Protein AF-A0A1C7LQ22-F1 (afdb_monomer_lite)

Sequence (173 aa):
MLSLSVADDKTKGVITALLSGLAYAFPQTRPNTDPASALSRDRCVEHYTQPHVPGESPRRELHHHRDLLQPHSAEHQYYIALYTACSIYVDDHGAADPVSVGEFSQRFANDRKQLDPVFDCYAALLQNAQALWPAVAANAIVRAALEFKTAVYVECTTGKMAVSPSIIPTISA

Foldseek 3Di:
DDDPPPDDPVRVVVVVVVCVVVVHDDDPFDDDDPLLVVLVPDVLSVVLQPPPDDDPGLSVVLSVVLRVCVVDDSVVNNLVSLLVSLLVCCLVCCLVPVVQLVCLVVCLVVVHDGPDPSSNVNSVSLVCLVVPDPPVVSVVSNVVSNVSSVVSSCCSVCVPPDDPPVPPPPPDD

Secondary structure (DSSP, 8-state):
----TTS-HHHHHHHHHHHHHTT-----PPPP-STHHHHTT-HHHHHHTSS---SS-HHHHHHHHHHH-TTS-HHHHHHHHHHHHHHHHHHHHTTT-HHHHHHHHHHHHTTPPPSSHHHHHHHHHHHHHHHHS-HHHHHHHHHHHHHHHHHHHHHHHHTTPPPPGGGS-----

Organism: Grifola frondosa (NCBI:txid5627)

pLDDT: mean 75.14, std 17.61, range [34.03, 96.94]

Radius of gyration: 19.66 Å; chains: 1; bounding box: 38×50×57 Å

InterPro domains:
  IPR008949 Isoprenoid synthase domain superfamily [G3DSA:1.10.600.10] (6-172)

Structure (mmCIF, N/CA/C/O backbone):
data_AF-A0A1C7LQ22-F1
#
_entry.id   AF-A0A1C7LQ22-F1
#
loop_
_atom_site.group_PDB
_atom_site.id
_atom_site.type_symbol
_atom_site.label_atom_id
_atom_site.label_alt_id
_atom_site.label_comp_id
_atom_site.label_asym_id
_atom_site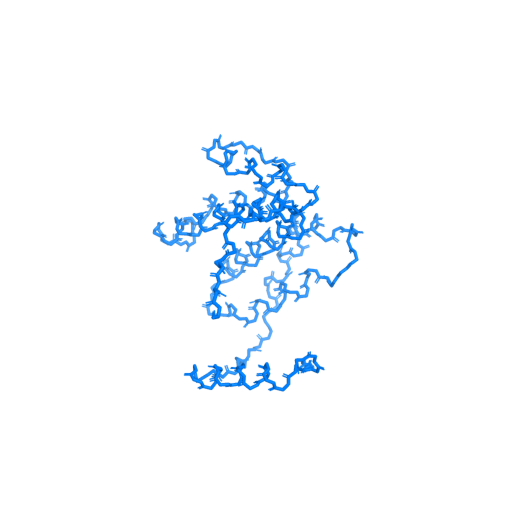.label_entity_id
_atom_site.label_seq_id
_atom_site.pdbx_PDB_ins_code
_atom_site.Cartn_x
_atom_site.Cartn_y
_atom_site.Cartn_z
_atom_site.occupancy
_atom_site.B_iso_or_equiv
_atom_site.auth_seq_id
_atom_site.auth_comp_id
_atom_site.auth_asym_id
_atom_site.auth_atom_id
_atom_site.pdbx_PDB_model_num
ATOM 1 N N . MET A 1 1 ? -4.460 23.674 -18.223 1.00 34.09 1 MET A N 1
ATOM 2 C CA . MET A 1 1 ? -3.946 24.921 -17.621 1.00 34.09 1 MET A CA 1
ATOM 3 C C . MET A 1 1 ? -4.473 24.964 -16.192 1.00 34.09 1 MET A C 1
ATOM 5 O O . MET A 1 1 ? -5.579 25.436 -15.975 1.00 34.09 1 MET A O 1
ATOM 9 N N . LEU A 1 2 ? -3.779 24.313 -15.251 1.00 34.03 2 LEU A N 1
ATOM 10 C CA . LEU A 1 2 ? -4.198 24.295 -13.847 1.00 34.03 2 LEU A CA 1
ATOM 11 C C . LEU A 1 2 ? -3.852 25.647 -13.228 1.00 34.03 2 LEU A C 1
ATOM 13 O O . LEU A 1 2 ? -2.698 26.069 -13.224 1.00 34.03 2 LEU A O 1
ATOM 17 N N . SER A 1 3 ? -4.888 26.344 -12.784 1.00 34.06 3 SER A N 1
ATOM 18 C CA . SER A 1 3 ? -4.780 27.637 -12.134 1.00 34.06 3 SER A CA 1
ATOM 19 C C . SER A 1 3 ? -4.207 27.445 -10.729 1.00 34.06 3 SER A C 1
ATOM 21 O O . SER A 1 3 ? -4.870 26.885 -9.863 1.00 34.06 3 SER A O 1
ATOM 23 N N . LEU A 1 4 ? -2.991 27.946 -10.492 1.00 43.91 4 LEU A N 1
ATOM 24 C CA . LEU A 1 4 ? -2.321 28.107 -9.184 1.00 43.91 4 LEU A CA 1
ATOM 25 C C . LEU A 1 4 ? -3.044 29.112 -8.248 1.00 43.91 4 LEU A C 1
ATOM 27 O O . LEU A 1 4 ? -2.432 29.779 -7.416 1.00 43.91 4 LEU A O 1
ATOM 31 N N . SER A 1 5 ? -4.358 29.266 -8.400 1.00 44.66 5 SER A N 1
ATOM 32 C CA . SER A 1 5 ? -5.149 30.386 -7.884 1.00 44.66 5 SER A CA 1
ATOM 33 C C . SER A 1 5 ? -5.519 30.289 -6.398 1.00 44.66 5 SER A C 1
ATOM 35 O O . SER A 1 5 ? -6.216 31.177 -5.917 1.00 44.66 5 SER A O 1
ATOM 37 N N . VAL A 1 6 ? -5.073 29.268 -5.656 1.00 50.59 6 VAL A N 1
ATOM 38 C CA . VAL A 1 6 ? -5.493 29.074 -4.247 1.00 50.59 6 VAL A CA 1
ATOM 39 C C . VAL A 1 6 ? -4.319 29.013 -3.252 1.00 50.59 6 VAL A C 1
ATOM 41 O O . VAL A 1 6 ? -4.538 28.914 -2.053 1.00 50.59 6 VAL A O 1
ATOM 44 N N . ALA A 1 7 ? -3.064 29.137 -3.699 1.00 55.03 7 ALA A N 1
ATOM 45 C CA . ALA A 1 7 ? -1.913 29.203 -2.790 1.00 55.03 7 ALA A CA 1
ATOM 46 C C . ALA A 1 7 ? -1.552 30.663 -2.447 1.00 55.03 7 ALA A C 1
ATOM 48 O O . ALA A 1 7 ? -1.461 31.500 -3.352 1.00 55.03 7 ALA A O 1
ATOM 49 N N . ASP A 1 8 ? -1.321 30.973 -1.167 1.00 68.31 8 ASP A N 1
ATOM 50 C CA . ASP A 1 8 ? -0.803 32.283 -0.751 1.00 68.31 8 ASP A CA 1
ATOM 51 C C . ASP A 1 8 ? 0.624 32.531 -1.298 1.00 68.31 8 ASP A C 1
ATOM 53 O O . ASP A 1 8 ? 1.335 31.602 -1.699 1.00 68.31 8 ASP A O 1
ATOM 57 N N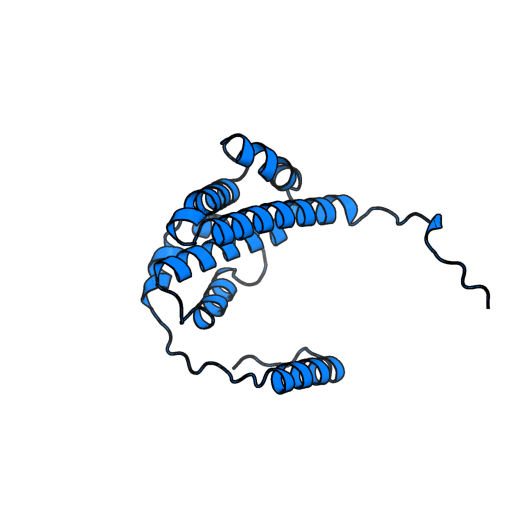 . ASP A 1 9 ? 1.056 33.793 -1.337 1.00 71.88 9 ASP A N 1
ATOM 58 C CA . ASP A 1 9 ? 2.322 34.199 -1.967 1.00 71.88 9 ASP A CA 1
ATOM 59 C C . ASP A 1 9 ? 3.579 33.609 -1.305 1.00 71.88 9 ASP A C 1
ATOM 61 O O . ASP A 1 9 ? 4.579 33.364 -1.985 1.00 71.88 9 ASP A O 1
ATOM 65 N N . LYS A 1 10 ? 3.533 33.293 -0.006 1.00 74.25 10 LYS A N 1
ATOM 66 C CA . LYS A 1 10 ? 4.620 32.601 0.699 1.00 74.25 10 LYS A CA 1
ATOM 67 C C . LYS A 1 10 ? 4.701 31.147 0.249 1.00 74.25 10 LYS A C 1
ATOM 69 O O . LYS A 1 10 ? 5.794 30.654 -0.034 1.00 74.25 10 LYS A O 1
ATOM 74 N N . THR A 1 11 ? 3.555 30.482 0.121 1.00 70.25 11 THR A N 1
ATOM 75 C CA . THR A 1 11 ? 3.470 29.108 -0.389 1.00 70.25 11 THR A CA 1
ATOM 76 C C . THR A 1 11 ? 4.021 29.013 -1.816 1.00 70.25 11 THR A C 1
ATOM 78 O O . THR A 1 11 ? 4.855 28.152 -2.106 1.00 70.25 11 THR A O 1
ATOM 81 N N . LYS A 1 12 ? 3.662 29.957 -2.697 1.00 68.44 12 LYS A N 1
ATOM 82 C CA . LYS A 1 12 ? 4.224 30.034 -4.060 1.00 68.44 12 LYS A CA 1
ATOM 83 C C . LYS A 1 12 ? 5.736 30.252 -4.058 1.00 68.44 12 LYS A C 1
ATOM 85 O O . LYS A 1 12 ? 6.435 29.622 -4.852 1.00 68.44 12 LYS A O 1
ATOM 90 N N . GLY A 1 13 ? 6.242 31.111 -3.172 1.00 71.69 13 GLY A N 1
ATOM 91 C CA . GLY A 1 13 ? 7.676 31.371 -3.023 1.00 71.69 13 GLY A CA 1
ATOM 92 C C . GLY A 1 13 ? 8.467 30.115 -2.654 1.00 71.69 13 GLY A C 1
ATOM 93 O O . GLY A 1 13 ? 9.473 29.812 -3.294 1.00 71.69 13 GLY A O 1
ATOM 94 N N . VAL A 1 14 ? 7.973 29.338 -1.684 1.00 76.06 14 VAL A N 1
ATOM 95 C CA . VAL A 1 14 ? 8.602 28.075 -1.258 1.00 76.06 14 VAL A CA 1
ATOM 96 C C . VAL A 1 14 ? 8.589 27.037 -2.382 1.00 76.06 14 VAL A C 1
ATOM 98 O O . VAL A 1 14 ? 9.629 26.450 -2.679 1.00 76.06 14 VAL A O 1
ATOM 101 N N . ILE A 1 15 ? 7.447 26.846 -3.051 1.00 70.44 15 ILE A N 1
ATOM 102 C CA . ILE A 1 15 ? 7.330 25.891 -4.166 1.00 70.44 15 ILE A CA 1
ATOM 103 C C . ILE A 1 15 ? 8.271 26.284 -5.311 1.00 70.44 15 ILE A C 1
ATOM 105 O O . ILE A 1 15 ? 8.987 25.442 -5.845 1.00 70.44 15 ILE A O 1
ATOM 109 N N . THR A 1 16 ? 8.325 27.570 -5.660 1.00 70.25 16 THR A N 1
ATOM 110 C CA . THR A 1 16 ? 9.177 28.063 -6.753 1.00 70.25 16 THR A CA 1
ATOM 111 C C . THR A 1 16 ? 10.659 27.866 -6.442 1.00 70.25 16 THR A C 1
ATOM 113 O O . THR A 1 16 ? 11.412 27.427 -7.314 1.00 70.25 16 THR A O 1
ATOM 116 N N . ALA A 1 17 ? 11.082 28.139 -5.204 1.00 75.81 17 ALA A N 1
ATOM 117 C CA . ALA A 1 17 ? 12.457 27.920 -4.765 1.00 75.81 17 ALA A CA 1
ATOM 118 C C . ALA A 1 17 ? 12.842 26.433 -4.815 1.00 75.81 17 ALA A C 1
ATOM 120 O O . ALA A 1 17 ? 13.912 26.096 -5.323 1.00 75.81 17 ALA A O 1
ATOM 121 N N . LEU A 1 18 ? 11.951 25.545 -4.360 1.00 78.31 18 LEU A N 1
ATOM 122 C CA . LEU A 1 18 ? 12.158 24.098 -4.412 1.00 78.31 18 LEU A CA 1
ATOM 123 C C . LEU A 1 18 ? 12.291 23.598 -5.858 1.00 78.31 18 LEU A C 1
ATOM 125 O O . LEU A 1 18 ? 13.274 22.941 -6.191 1.00 78.31 18 LEU A O 1
ATOM 129 N N . LEU A 1 19 ? 11.335 23.938 -6.729 1.00 75.12 19 LEU A N 1
ATOM 130 C CA . LEU A 1 19 ? 11.339 23.498 -8.129 1.00 75.12 19 LEU A CA 1
ATOM 131 C C . LEU A 1 19 ? 12.565 24.021 -8.888 1.00 75.12 19 LEU A C 1
ATOM 133 O O . LEU A 1 19 ? 13.175 23.281 -9.659 1.00 75.12 19 LEU A O 1
ATOM 137 N N . SER A 1 20 ? 12.965 25.268 -8.627 1.00 75.00 20 SER A N 1
ATOM 138 C CA . SER A 1 20 ? 14.164 25.863 -9.229 1.00 75.00 20 SER A CA 1
ATOM 139 C C . SER A 1 20 ? 15.442 25.171 -8.750 1.00 75.00 20 SER A C 1
ATOM 141 O O . SER A 1 20 ? 16.313 24.870 -9.563 1.00 75.00 20 SER A O 1
ATOM 143 N N . GLY A 1 21 ? 15.543 24.865 -7.451 1.00 77.75 21 GLY A N 1
ATOM 144 C CA . GLY A 1 21 ? 16.682 24.141 -6.878 1.00 77.75 21 GLY A CA 1
ATOM 145 C C . GLY A 1 21 ? 16.825 22.710 -7.405 1.00 77.75 21 GLY A C 1
ATOM 146 O O . GLY A 1 21 ? 17.938 22.205 -7.511 1.00 77.75 21 GLY A O 1
ATOM 147 N N . LEU A 1 22 ? 15.714 22.079 -7.793 1.00 79.31 22 LEU A N 1
ATOM 148 C CA . LEU A 1 22 ? 15.691 20.758 -8.426 1.00 79.31 22 LEU A CA 1
ATOM 149 C C . LEU A 1 22 ? 15.921 20.802 -9.948 1.00 79.31 22 LEU A C 1
ATOM 151 O O . LEU A 1 22 ? 15.869 19.755 -10.590 1.00 79.31 22 LEU A O 1
ATOM 155 N N . ALA A 1 23 ? 16.141 21.990 -10.532 1.00 81.31 23 ALA A N 1
ATOM 156 C CA . ALA A 1 23 ? 16.179 22.210 -11.981 1.00 81.31 23 ALA A CA 1
ATOM 157 C C . ALA A 1 23 ? 14.961 21.596 -12.703 1.00 81.31 23 ALA A C 1
ATOM 159 O O . ALA A 1 23 ? 15.067 21.066 -13.811 1.00 81.31 23 ALA A O 1
ATOM 160 N N . TYR A 1 24 ? 13.797 21.636 -12.048 1.00 64.75 24 TYR A N 1
ATOM 161 C CA . TYR A 1 24 ? 12.593 20.981 -12.532 1.00 64.75 24 TYR A CA 1
ATOM 162 C C . TYR A 1 24 ? 12.105 21.629 -13.833 1.00 64.75 24 TYR A C 1
ATOM 164 O O . TYR A 1 24 ? 11.836 22.830 -13.884 1.00 64.75 24 TYR A O 1
ATOM 172 N N . ALA A 1 25 ? 11.930 20.814 -14.872 1.00 71.75 25 ALA A N 1
ATOM 173 C CA . ALA A 1 25 ? 11.279 21.195 -16.118 1.00 71.75 25 ALA A CA 1
ATOM 174 C C . ALA A 1 25 ? 10.004 20.368 -16.292 1.00 71.75 25 ALA A C 1
ATOM 176 O O . ALA A 1 25 ? 10.013 19.153 -16.086 1.00 71.75 25 ALA A O 1
ATOM 177 N N . PHE A 1 26 ? 8.908 21.022 -16.684 1.00 59.03 26 PHE A N 1
ATOM 178 C CA . PHE A 1 26 ? 7.641 20.327 -16.889 1.00 59.03 26 PHE A CA 1
ATOM 179 C C . PHE A 1 26 ? 7.788 19.307 -18.032 1.00 59.03 26 PHE A C 1
ATOM 181 O O . PHE A 1 26 ? 8.194 19.699 -19.134 1.00 59.03 26 PHE A O 1
ATOM 188 N N . PRO A 1 27 ? 7.467 18.021 -17.812 1.00 57.53 27 PRO A N 1
ATOM 189 C CA . PRO A 1 27 ? 7.552 17.014 -18.859 1.00 57.53 27 PRO A CA 1
ATOM 190 C C . PRO A 1 27 ? 6.642 17.379 -20.042 1.00 57.53 27 PRO A C 1
ATOM 192 O O . PRO A 1 27 ? 5.441 17.581 -19.877 1.00 57.53 27 PRO A O 1
ATOM 195 N N . GLN A 1 28 ? 7.209 17.466 -21.248 1.00 55.00 28 GLN A N 1
ATOM 196 C CA . GLN A 1 28 ? 6.460 17.648 -22.499 1.00 55.00 28 GLN A CA 1
ATOM 197 C C . GLN A 1 28 ? 5.975 16.276 -22.979 1.00 55.00 28 GLN A C 1
ATOM 199 O O . GLN A 1 28 ? 6.554 15.670 -23.880 1.00 55.00 28 GLN A O 1
ATOM 204 N N . THR A 1 29 ? 4.962 15.730 -22.316 1.00 53.78 29 THR A N 1
ATOM 205 C CA . THR A 1 29 ? 4.510 14.357 -22.545 1.00 53.78 29 THR A CA 1
ATOM 206 C C . THR A 1 29 ? 3.302 14.311 -23.482 1.00 53.78 29 THR A C 1
ATOM 208 O O . THR A 1 29 ? 2.331 15.051 -23.330 1.00 53.78 29 THR A O 1
ATOM 211 N N . ARG A 1 30 ? 3.348 13.435 -24.500 1.00 47.78 30 ARG A N 1
ATOM 212 C CA . ARG A 1 30 ? 2.167 13.123 -25.327 1.00 47.78 30 ARG A CA 1
ATOM 213 C C . ARG A 1 30 ? 1.253 12.176 -24.538 1.00 47.78 30 ARG A C 1
ATOM 215 O O . ARG A 1 30 ? 1.774 11.218 -23.967 1.00 47.78 30 ARG A O 1
ATOM 222 N N . PRO A 1 31 ? -0.075 12.382 -24.517 1.00 54.25 31 PRO A N 1
ATOM 223 C CA . PRO A 1 31 ? -0.985 11.485 -23.812 1.00 54.25 31 PRO A CA 1
ATOM 224 C C . PRO A 1 31 ? -0.955 10.086 -24.446 1.00 54.25 31 PRO A C 1
ATOM 226 O O . PRO A 1 31 ? -1.276 9.925 -25.621 1.00 54.25 31 PRO A O 1
ATOM 229 N N . ASN A 1 32 ? -0.560 9.078 -23.664 1.00 49.94 32 ASN A N 1
ATOM 230 C CA . ASN A 1 32 ? -0.609 7.672 -24.064 1.00 49.94 32 ASN A CA 1
ATOM 231 C C . ASN A 1 32 ? -2.016 7.108 -23.784 1.00 49.94 32 ASN A C 1
ATOM 233 O O . ASN A 1 32 ? -2.507 7.183 -22.654 1.00 49.94 32 ASN A O 1
ATOM 237 N N . THR A 1 33 ? -2.685 6.577 -24.808 1.00 52.94 33 THR A N 1
ATOM 238 C CA . THR A 1 33 ? -4.085 6.115 -24.750 1.00 52.94 33 THR A CA 1
ATOM 239 C C . THR A 1 33 ? -4.263 4.669 -24.277 1.00 52.94 33 THR A C 1
ATOM 241 O O . THR A 1 33 ? -5.373 4.304 -23.902 1.00 52.94 33 THR A O 1
ATOM 244 N N . ASP A 1 34 ? -3.206 3.855 -24.254 1.00 54.78 34 ASP A N 1
ATOM 245 C CA . ASP A 1 34 ? -3.320 2.391 -24.132 1.00 54.78 34 ASP A CA 1
ATOM 246 C C . ASP A 1 34 ? -3.739 1.868 -22.727 1.00 54.78 34 ASP A C 1
ATOM 248 O O . ASP A 1 34 ? -4.748 1.163 -22.614 1.00 54.78 34 ASP A O 1
ATOM 252 N N . PRO A 1 35 ? -3.095 2.270 -21.605 1.00 52.59 35 PRO A N 1
ATOM 253 C CA . PRO A 1 35 ? -3.401 1.703 -20.280 1.00 52.59 35 PRO A CA 1
ATOM 254 C C . PRO A 1 35 ? -4.717 2.206 -19.652 1.00 52.59 35 PRO A C 1
ATOM 256 O O . PRO A 1 35 ? -5.219 1.614 -18.696 1.00 52.59 35 PRO A O 1
ATOM 259 N N . ALA A 1 36 ? -5.325 3.271 -20.190 1.00 52.44 36 ALA A N 1
ATOM 260 C CA . ALA A 1 36 ? -6.586 3.829 -19.682 1.00 52.44 36 ALA A CA 1
ATOM 261 C C . ALA A 1 36 ? -7.785 2.874 -19.860 1.00 52.44 36 ALA A C 1
ATOM 263 O O . ALA A 1 36 ? -8.759 2.933 -19.105 1.00 52.44 36 ALA A O 1
ATOM 264 N N . SER A 1 37 ? -7.707 1.972 -20.841 1.00 52.09 37 SER A N 1
ATOM 265 C CA . SER A 1 37 ? -8.740 0.969 -21.122 1.00 52.09 37 SER A CA 1
ATOM 266 C C . SER A 1 37 ? -8.701 -0.238 -20.170 1.00 52.09 37 SER A C 1
ATOM 268 O O . SER A 1 37 ? -9.723 -0.899 -19.987 1.00 52.09 37 SER A O 1
ATOM 270 N N . ALA A 1 38 ? -7.544 -0.511 -19.553 1.00 55.44 38 ALA A N 1
ATOM 271 C CA . ALA A 1 38 ? -7.355 -1.614 -18.613 1.00 55.44 38 ALA A CA 1
ATOM 272 C C . ALA A 1 38 ? -7.845 -1.239 -17.205 1.00 55.44 38 ALA A C 1
ATOM 274 O O . ALA A 1 38 ? -8.644 -1.963 -16.622 1.00 55.44 38 ALA A O 1
ATOM 275 N N . LEU A 1 39 ? -7.457 -0.059 -16.700 1.00 56.56 39 LEU A N 1
ATOM 276 C CA . LEU A 1 39 ? -7.885 0.446 -15.383 1.00 56.56 39 LEU A CA 1
ATOM 277 C C . LEU A 1 39 ? -9.400 0.663 -15.290 1.00 56.56 39 LEU A C 1
ATOM 279 O O . LEU A 1 39 ? -10.001 0.431 -14.249 1.00 56.56 39 LEU A O 1
ATOM 283 N N . SER A 1 40 ? -10.033 1.097 -16.383 1.00 53.69 40 SER A N 1
ATOM 284 C CA . SER A 1 40 ? -11.483 1.330 -16.431 1.00 53.69 40 SER A CA 1
ATOM 285 C C . SER A 1 40 ? -12.323 0.048 -16.416 1.00 53.69 40 SER A C 1
ATOM 287 O O . SER A 1 40 ? -13.533 0.144 -16.236 1.00 53.69 40 SER A O 1
ATOM 289 N N . ARG A 1 41 ? -11.695 -1.122 -16.596 1.00 54.94 41 ARG A N 1
ATOM 290 C CA . ARG A 1 41 ? -12.325 -2.450 -16.550 1.00 54.94 41 ARG A CA 1
ATOM 291 C C . ARG A 1 41 ? -11.999 -3.231 -15.279 1.00 54.94 41 ARG A C 1
ATOM 293 O O . ARG A 1 41 ? -12.495 -4.346 -15.114 1.00 54.94 41 ARG A O 1
ATOM 300 N N . ASP A 1 42 ? -11.137 -2.696 -14.418 1.00 63.94 42 ASP A N 1
ATOM 301 C CA . ASP A 1 42 ? -10.793 -3.369 -13.177 1.00 63.94 42 ASP A CA 1
ATOM 302 C C . ASP A 1 42 ? -11.947 -3.209 -12.180 1.00 63.94 42 ASP A C 1
ATOM 304 O O . ASP A 1 42 ? -12.343 -2.096 -11.823 1.00 63.94 42 ASP A O 1
ATOM 308 N N . ARG A 1 43 ? -12.488 -4.341 -11.718 1.00 61.91 43 ARG A N 1
ATOM 309 C CA . ARG A 1 43 ? -13.601 -4.391 -10.760 1.00 61.91 43 ARG A CA 1
ATOM 310 C C . ARG A 1 43 ? -13.287 -3.647 -9.463 1.00 61.91 43 ARG A C 1
ATOM 312 O O . ARG A 1 43 ? -14.208 -3.136 -8.833 1.00 61.91 43 ARG A O 1
ATOM 319 N N . CYS A 1 44 ? -12.014 -3.544 -9.083 1.00 60.69 44 CYS A N 1
ATOM 320 C CA . CYS A 1 44 ? -11.598 -2.770 -7.915 1.00 60.69 44 CYS A CA 1
ATOM 321 C C . CYS A 1 44 ? -11.809 -1.266 -8.131 1.00 60.69 44 CYS A C 1
ATOM 323 O O . CYS A 1 44 ? -12.306 -0.567 -7.252 1.00 60.69 44 CYS A O 1
ATOM 325 N N . VAL A 1 45 ? -11.487 -0.779 -9.333 1.00 61.53 45 VAL A N 1
ATOM 326 C CA . VAL A 1 45 ? -11.684 0.620 -9.733 1.00 61.53 45 VAL A CA 1
ATOM 327 C C . VAL A 1 45 ? -13.172 0.914 -9.937 1.00 61.53 45 VAL A C 1
ATOM 329 O O . VAL A 1 45 ? -13.636 2.001 -9.601 1.00 61.53 45 VAL A O 1
ATOM 332 N N . GLU A 1 46 ? -13.954 -0.045 -10.436 1.00 62.34 46 GLU A N 1
ATOM 333 C CA . GLU A 1 46 ? -15.416 0.076 -10.496 1.00 62.34 46 GLU A CA 1
ATOM 334 C C . GLU A 1 46 ? -16.037 0.192 -9.101 1.00 62.34 46 GLU A C 1
ATOM 336 O O . GLU A 1 46 ? -16.868 1.071 -8.893 1.00 62.34 46 GLU A O 1
ATOM 341 N N . HIS A 1 47 ? -15.609 -0.634 -8.139 1.00 64.50 47 HIS A N 1
ATOM 342 C CA . HIS A 1 47 ? -16.086 -0.564 -6.755 1.00 64.50 47 HIS A CA 1
ATOM 343 C C . HIS A 1 47 ? -15.726 0.777 -6.102 1.00 64.50 47 HIS A C 1
ATOM 345 O O . HIS A 1 47 ? -16.588 1.428 -5.519 1.00 64.50 47 HIS A O 1
ATOM 351 N N . TYR A 1 48 ? -14.494 1.246 -6.315 1.00 60.88 48 TYR A N 1
ATOM 352 C CA . TYR A 1 48 ? -14.021 2.550 -5.847 1.00 60.88 48 TYR A CA 1
ATOM 353 C C . TYR A 1 48 ? -14.763 3.744 -6.475 1.00 60.88 48 TYR A C 1
ATOM 355 O O . TYR A 1 48 ? -14.871 4.806 -5.872 1.00 60.88 48 TYR A O 1
ATOM 363 N N . THR A 1 49 ? -15.295 3.590 -7.693 1.00 56.16 49 THR A N 1
ATOM 364 C CA . THR A 1 49 ? -16.004 4.662 -8.416 1.00 56.16 49 THR A CA 1
ATOM 365 C C . THR A 1 49 ? -17.524 4.627 -8.244 1.00 56.16 49 THR A C 1
ATOM 367 O O . THR A 1 49 ? -18.226 5.421 -8.878 1.00 56.16 49 THR A O 1
ATOM 370 N N . GLN A 1 50 ? -18.055 3.749 -7.382 1.00 56.97 50 GLN A N 1
ATOM 371 C CA . GLN A 1 50 ? -19.472 3.771 -7.016 1.00 56.97 50 GLN A CA 1
ATOM 372 C C . GLN A 1 50 ? -19.818 5.062 -6.247 1.00 56.97 50 GLN A C 1
ATOM 374 O O . GLN A 1 50 ? -18.980 5.601 -5.528 1.00 56.97 50 GLN A O 1
ATOM 379 N N . PRO A 1 51 ? -21.045 5.601 -6.391 1.00 47.59 51 PRO A N 1
ATOM 380 C CA . PRO A 1 51 ? -21.371 6.991 -6.050 1.00 47.59 51 PRO A CA 1
ATOM 381 C C . PRO A 1 51 ? -21.589 7.228 -4.544 1.00 47.59 51 PRO A C 1
ATOM 383 O O . PRO A 1 51 ? -22.509 7.940 -4.154 1.00 47.59 51 PRO A O 1
ATOM 386 N N . HIS A 1 52 ? -20.789 6.611 -3.675 1.00 46.47 52 HIS A N 1
ATOM 387 C CA . HIS A 1 52 ? -20.956 6.721 -2.224 1.00 46.47 52 HIS A CA 1
ATOM 388 C C . HIS A 1 52 ? -20.325 7.991 -1.621 1.00 46.47 52 HIS A C 1
ATOM 390 O O . HIS A 1 52 ? -20.528 8.235 -0.434 1.00 46.47 52 HIS A O 1
ATOM 396 N N . VAL A 1 53 ? -19.629 8.836 -2.404 1.00 47.16 53 VAL A N 1
ATOM 397 C CA . VAL A 1 53 ? -18.910 10.008 -1.862 1.00 47.16 53 VAL A CA 1
ATOM 398 C C . VAL A 1 53 ? -19.029 11.264 -2.754 1.00 47.16 53 VAL A C 1
ATOM 400 O O . VAL A 1 53 ? -18.795 11.183 -3.962 1.00 47.16 53 VAL A O 1
ATOM 403 N N . PRO A 1 54 ? -19.369 12.443 -2.189 1.00 39.12 54 PRO A N 1
ATOM 404 C CA . PRO A 1 54 ? -19.252 13.735 -2.857 1.00 39.12 54 PRO A CA 1
ATOM 405 C C . PRO A 1 54 ? -17.819 14.279 -2.714 1.00 39.12 54 PRO A C 1
ATOM 407 O O . PRO A 1 54 ? -17.411 14.713 -1.642 1.00 39.12 54 PRO A O 1
ATOM 410 N N . GLY A 1 55 ? -17.061 14.269 -3.805 1.00 48.56 55 GLY A N 1
ATOM 411 C CA . GLY A 1 55 ? -15.668 14.719 -3.878 1.00 48.56 55 GLY A CA 1
ATOM 412 C C . GLY A 1 55 ? -15.125 14.467 -5.282 1.00 48.56 55 GLY A C 1
ATOM 413 O O . GLY A 1 55 ? -15.745 13.727 -6.046 1.00 48.56 55 GLY A O 1
ATOM 414 N N . GLU A 1 56 ? -14.047 15.144 -5.681 1.00 48.50 56 GLU A N 1
ATOM 415 C CA . GLU A 1 56 ? -13.511 15.053 -7.044 1.00 48.50 56 GLU A CA 1
ATOM 416 C C . GLU A 1 56 ? -13.309 13.598 -7.493 1.00 48.50 56 GLU A C 1
ATOM 418 O O . GLU A 1 56 ? -12.895 12.738 -6.726 1.00 48.50 56 GLU A O 1
ATOM 423 N N . SER A 1 57 ? -13.655 13.309 -8.753 1.00 51.72 57 SER A N 1
ATOM 424 C CA . SER A 1 57 ? -13.649 11.937 -9.262 1.00 51.72 57 SER A CA 1
ATOM 425 C C . SER A 1 57 ? -12.246 11.329 -9.139 1.00 51.72 57 SER A C 1
ATOM 427 O O . SER A 1 57 ? -11.333 11.847 -9.788 1.00 51.72 57 SER A O 1
ATOM 429 N N . PRO A 1 58 ? -12.073 10.186 -8.453 1.00 54.53 58 PRO A N 1
ATOM 430 C CA . PRO A 1 58 ? -10.767 9.539 -8.314 1.00 54.53 58 PRO A C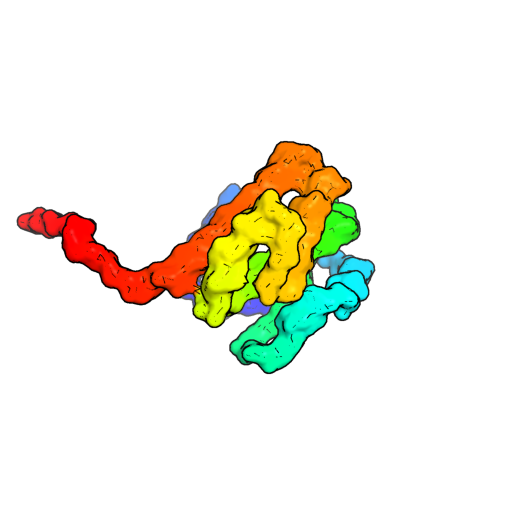A 1
ATOM 431 C C . PRO A 1 58 ? -10.105 9.168 -9.648 1.00 54.53 58 PRO A C 1
ATOM 433 O O . PRO A 1 58 ? -8.890 9.013 -9.772 1.00 54.53 58 PRO A O 1
ATOM 436 N N . ARG A 1 59 ? -10.912 9.097 -10.714 1.00 52.56 59 ARG A N 1
ATOM 437 C CA . ARG A 1 59 ? -10.436 8.946 -12.092 1.00 52.56 59 ARG A CA 1
ATOM 438 C C . ARG A 1 59 ? -9.511 10.091 -12.522 1.00 52.56 59 ARG A C 1
ATOM 440 O O . ARG A 1 59 ? -8.592 9.856 -13.299 1.00 52.56 59 ARG A O 1
ATOM 447 N N . ARG A 1 60 ? -9.732 11.322 -12.048 1.00 53.62 60 ARG A N 1
ATOM 448 C CA . ARG A 1 60 ? -8.942 12.506 -12.431 1.00 53.62 60 ARG A CA 1
ATOM 449 C C . ARG A 1 60 ? -7.520 12.457 -11.870 1.00 53.62 60 ARG A C 1
ATOM 451 O O . ARG A 1 60 ? -6.585 12.741 -12.615 1.00 53.62 60 ARG A O 1
ATOM 458 N N . GLU A 1 61 ? -7.355 12.040 -10.619 1.00 57.00 61 GLU A N 1
ATOM 459 C CA . GLU A 1 61 ? -6.039 11.894 -9.978 1.00 57.00 61 GLU A CA 1
ATOM 460 C C . GLU A 1 61 ? -5.233 10.752 -10.599 1.00 57.00 61 GLU A C 1
ATOM 462 O O . GLU A 1 61 ? -4.063 10.928 -10.951 1.00 57.00 61 GLU A O 1
ATOM 467 N N . LEU A 1 62 ? -5.886 9.621 -10.879 1.00 58.69 62 LEU A N 1
ATOM 468 C CA . LEU A 1 62 ? -5.273 8.497 -11.592 1.00 58.69 62 LEU A CA 1
ATOM 469 C C . LEU A 1 62 ? -4.771 8.889 -12.990 1.00 58.69 62 LEU A C 1
ATOM 471 O O . LEU A 1 62 ? -3.693 8.465 -13.414 1.00 58.69 62 LEU A O 1
ATOM 475 N N . HIS A 1 63 ? -5.514 9.742 -13.702 1.00 58.53 63 HIS A N 1
ATOM 476 C CA . HIS A 1 63 ? -5.080 10.271 -14.994 1.00 58.53 63 HIS A CA 1
ATOM 477 C C . HIS A 1 63 ? -3.878 11.221 -14.889 1.00 58.53 63 HIS A C 1
ATOM 479 O O . HIS A 1 63 ? -3.063 11.235 -15.811 1.00 58.53 63 HIS A O 1
ATOM 485 N N . HIS A 1 64 ? -3.734 11.984 -13.802 1.00 58.72 64 HIS A N 1
ATOM 486 C CA . HIS A 1 64 ? -2.597 12.892 -13.609 1.00 58.72 64 HIS A CA 1
ATOM 487 C C . HIS A 1 64 ? -1.306 12.176 -13.213 1.00 58.72 64 HIS A C 1
ATOM 489 O O . HIS A 1 64 ? -0.247 12.501 -13.749 1.00 58.72 64 HIS A O 1
ATOM 495 N N . HIS A 1 65 ? -1.377 11.151 -12.363 1.00 57.59 65 HIS A N 1
ATOM 496 C CA . HIS A 1 65 ? -0.189 10.366 -12.017 1.00 57.59 65 HIS A CA 1
ATOM 497 C C . HIS A 1 65 ? 0.387 9.604 -13.218 1.00 57.59 65 HIS A C 1
ATOM 499 O O . HIS A 1 65 ? 1.601 9.447 -13.317 1.00 57.59 65 HIS A O 1
ATOM 505 N N . ARG A 1 66 ? -0.450 9.205 -14.183 1.00 58.16 66 ARG A N 1
ATOM 506 C CA . ARG A 1 66 ? -0.021 8.515 -15.411 1.00 58.16 66 ARG A CA 1
ATOM 507 C C . ARG A 1 66 ? 1.019 9.297 -16.214 1.00 58.16 66 ARG A C 1
ATOM 509 O O . ARG A 1 66 ? 1.994 8.714 -16.685 1.00 58.16 66 ARG A O 1
ATOM 516 N N . ASP A 1 67 ? 0.821 10.601 -16.389 1.00 57.25 67 ASP A N 1
ATOM 517 C CA . ASP A 1 67 ? 1.682 11.408 -17.262 1.00 57.25 67 ASP A CA 1
ATOM 518 C C . ASP A 1 67 ? 3.087 11.614 -16.654 1.00 57.25 67 ASP A C 1
ATOM 520 O O . ASP A 1 67 ? 4.035 11.915 -17.380 1.00 57.25 67 ASP A O 1
ATOM 524 N N . LEU A 1 68 ? 3.242 11.363 -15.347 1.00 59.44 68 LEU A N 1
ATOM 525 C CA . LEU A 1 68 ? 4.520 11.359 -14.626 1.00 59.44 68 LEU A CA 1
ATOM 526 C C . LEU A 1 68 ? 5.251 10.002 -14.698 1.00 59.44 68 LEU A C 1
ATOM 528 O O . LEU A 1 68 ? 6.444 9.938 -14.413 1.00 59.44 68 LEU A O 1
ATOM 532 N N . LEU A 1 69 ? 4.567 8.927 -15.109 1.00 62.12 69 LEU A N 1
ATOM 533 C CA . LEU A 1 69 ? 5.081 7.547 -15.121 1.00 62.12 69 LEU A CA 1
ATOM 534 C C . LEU A 1 69 ? 5.559 7.072 -16.503 1.00 62.12 69 LEU A C 1
ATOM 536 O O . LEU A 1 69 ? 5.865 5.893 -16.684 1.00 62.12 69 LEU A O 1
ATOM 540 N N . GLN A 1 70 ? 5.676 7.979 -17.478 1.00 59.06 70 GLN A N 1
ATOM 541 C CA . GLN A 1 70 ? 6.079 7.652 -18.850 1.00 59.06 70 GLN A CA 1
ATOM 542 C C . GLN A 1 70 ? 7.387 6.863 -19.036 1.00 59.06 70 GLN A C 1
ATOM 544 O O . GLN A 1 70 ? 7.430 6.104 -20.004 1.00 59.06 70 GLN A O 1
ATOM 549 N N . PRO A 1 71 ? 8.437 6.961 -18.191 1.00 70.88 71 PRO A N 1
ATOM 550 C CA . PRO A 1 71 ? 9.622 6.124 -18.396 1.00 70.88 71 PRO A CA 1
ATOM 551 C C . PRO A 1 71 ? 9.381 4.629 -18.113 1.00 70.88 71 PRO A C 1
ATOM 553 O O . PRO A 1 71 ? 10.248 3.811 -18.409 1.00 70.88 71 PRO A O 1
ATOM 556 N N . HIS A 1 72 ? 8.232 4.247 -17.548 1.00 71.50 72 HIS A N 1
ATOM 557 C CA . HIS A 1 72 ? 7.927 2.865 -17.187 1.00 71.50 72 HIS A CA 1
ATOM 558 C C . HIS A 1 72 ? 7.151 2.119 -18.282 1.00 71.50 72 HIS A C 1
ATOM 560 O O . HIS A 1 72 ? 6.373 2.714 -19.024 1.00 71.50 72 HIS A O 1
ATOM 566 N N . SER A 1 73 ? 7.314 0.793 -18.351 1.00 82.50 73 SER A N 1
ATOM 567 C CA . SER A 1 73 ? 6.484 -0.078 -19.205 1.00 82.50 73 SER A CA 1
ATOM 568 C C . SER A 1 73 ? 4.986 0.037 -18.871 1.00 82.50 73 SER A C 1
ATOM 570 O O . SER A 1 73 ? 4.633 0.404 -17.750 1.00 82.50 73 SER A O 1
ATOM 572 N N . ALA A 1 74 ? 4.103 -0.344 -19.799 1.00 79.25 74 ALA A N 1
ATOM 573 C CA . ALA A 1 74 ? 2.652 -0.321 -19.574 1.00 79.25 74 ALA A CA 1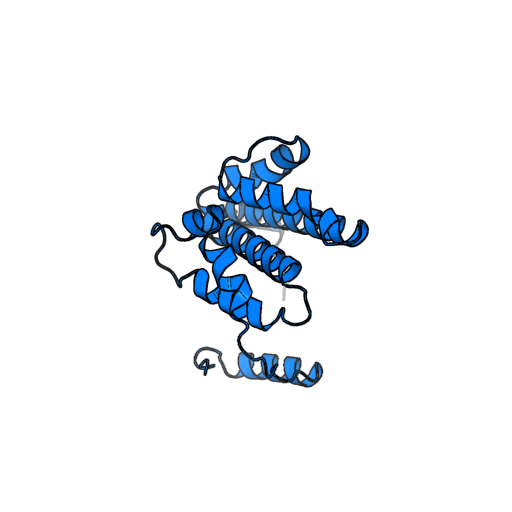
ATOM 574 C C . ALA A 1 74 ? 2.214 -1.143 -18.344 1.00 79.25 74 ALA A C 1
ATOM 576 O O . ALA A 1 74 ? 1.333 -0.716 -17.604 1.00 79.25 74 ALA A O 1
ATOM 577 N N . GLU A 1 75 ? 2.867 -2.278 -18.089 1.00 80.19 75 GLU A N 1
ATOM 578 C CA . GLU A 1 75 ? 2.596 -3.143 -16.935 1.00 80.19 75 GLU A CA 1
ATOM 579 C C . GLU A 1 75 ? 2.954 -2.462 -15.605 1.00 80.19 75 GLU A C 1
ATOM 581 O O . GLU A 1 75 ? 2.162 -2.446 -14.664 1.00 80.19 75 GLU A O 1
ATOM 586 N N . HIS A 1 76 ? 4.107 -1.790 -15.560 1.00 84.56 76 HIS A N 1
ATOM 587 C CA . HIS A 1 76 ? 4.504 -0.976 -14.412 1.00 84.56 76 HIS A CA 1
ATOM 588 C C . HIS A 1 76 ? 3.562 0.215 -14.204 1.00 84.56 76 HIS A C 1
ATOM 590 O O . HIS A 1 76 ? 3.179 0.503 -13.074 1.00 84.56 76 HIS A O 1
ATOM 596 N N . GLN A 1 77 ? 3.167 0.902 -15.280 1.00 79.06 77 GLN A N 1
ATOM 597 C CA . GLN A 1 77 ? 2.215 2.012 -15.197 1.00 79.06 77 GLN A CA 1
ATOM 598 C C . GLN A 1 77 ? 0.862 1.543 -14.647 1.00 79.06 77 GLN A C 1
ATOM 600 O O . GLN A 1 77 ? 0.289 2.221 -13.797 1.00 79.06 77 GLN A O 1
ATOM 605 N N . TYR A 1 78 ? 0.378 0.377 -15.090 1.00 79.69 78 TYR A N 1
ATOM 606 C CA . TYR A 1 78 ? -0.857 -0.226 -14.592 1.00 79.69 78 TYR A CA 1
ATOM 607 C C . TYR A 1 78 ? -0.767 -0.554 -13.103 1.00 79.69 78 TYR A C 1
ATOM 609 O O . TYR A 1 78 ? -1.625 -0.125 -12.332 1.00 79.69 78 TYR A O 1
ATOM 617 N N . TYR A 1 79 ? 0.293 -1.254 -12.687 1.00 86.69 79 TYR A N 1
ATOM 618 C CA . TYR A 1 79 ? 0.486 -1.590 -11.281 1.00 86.69 79 TYR A CA 1
ATOM 619 C C . TYR A 1 79 ? 0.548 -0.333 -10.417 1.00 86.69 79 TYR A C 1
ATOM 621 O O . TYR A 1 79 ? -0.142 -0.262 -9.407 1.00 86.69 79 TYR A O 1
ATOM 629 N N . ILE A 1 80 ? 1.358 0.662 -10.799 1.00 86.31 80 ILE A N 1
ATOM 630 C CA . ILE A 1 80 ? 1.523 1.885 -10.005 1.00 86.31 80 ILE A CA 1
ATOM 631 C C . ILE A 1 80 ? 0.191 2.629 -9.906 1.00 86.31 80 ILE A C 1
ATOM 633 O O . ILE A 1 80 ? -0.179 3.066 -8.822 1.00 86.31 80 ILE A O 1
ATOM 637 N N . ALA A 1 81 ? -0.559 2.735 -11.004 1.00 79.62 81 ALA A N 1
ATOM 638 C CA . ALA A 1 81 ? -1.871 3.366 -10.979 1.00 79.62 81 ALA A CA 1
ATOM 639 C C . ALA A 1 81 ? -2.835 2.643 -10.026 1.00 79.62 81 ALA A C 1
ATOM 641 O O . ALA A 1 81 ? -3.475 3.297 -9.206 1.00 79.62 81 ALA A O 1
ATOM 642 N N . LEU A 1 82 ? -2.912 1.310 -10.083 1.00 81.75 82 LEU A N 1
ATOM 643 C CA . LEU A 1 82 ? -3.818 0.548 -9.223 1.00 81.75 82 LEU A CA 1
ATOM 644 C C . LEU A 1 82 ? -3.370 0.564 -7.751 1.00 81.75 82 LEU A C 1
ATOM 646 O O . LEU A 1 82 ? -4.195 0.755 -6.863 1.00 81.75 82 LEU A O 1
ATOM 650 N N . TYR A 1 83 ? -2.064 0.463 -7.490 1.00 89.56 83 TYR A N 1
ATOM 651 C CA . TYR A 1 83 ? -1.472 0.621 -6.158 1.00 89.56 83 TYR A CA 1
ATOM 652 C C . TYR A 1 83 ? -1.829 1.979 -5.542 1.00 89.56 83 TYR A C 1
ATOM 654 O O . TYR A 1 83 ? -2.248 2.057 -4.383 1.00 89.56 83 TYR A O 1
ATOM 662 N N . THR A 1 84 ? -1.693 3.054 -6.320 1.00 85.31 84 THR A N 1
ATOM 663 C CA . THR A 1 84 ? -2.036 4.408 -5.877 1.00 85.31 84 THR A CA 1
ATOM 664 C C . THR A 1 84 ? -3.538 4.543 -5.646 1.00 85.31 84 THR A C 1
ATOM 666 O O . THR A 1 84 ? -3.924 5.052 -4.601 1.00 85.31 84 THR A O 1
ATOM 669 N N . ALA A 1 85 ? -4.387 4.014 -6.538 1.00 81.38 85 ALA A N 1
ATOM 670 C CA . ALA A 1 85 ? -5.842 4.014 -6.351 1.00 81.38 85 ALA A CA 1
ATOM 671 C C . ALA A 1 85 ? -6.252 3.345 -5.031 1.00 81.38 85 ALA A C 1
ATOM 673 O O . ALA A 1 85 ? -7.005 3.917 -4.247 1.00 81.38 85 ALA A O 1
ATOM 674 N N . CYS A 1 86 ? -5.722 2.149 -4.758 1.00 86.69 86 CYS A N 1
ATOM 675 C CA . CYS A 1 86 ? -5.995 1.436 -3.514 1.00 86.69 86 CYS A CA 1
ATOM 676 C C . CYS A 1 86 ? -5.460 2.186 -2.284 1.00 86.69 86 CYS A C 1
ATOM 678 O O . CYS A 1 86 ? -6.067 2.111 -1.221 1.00 86.69 86 CYS A O 1
ATOM 680 N N . SER A 1 87 ? -4.337 2.899 -2.411 1.00 89.94 87 SER A N 1
ATOM 681 C CA . SER A 1 87 ? -3.774 3.695 -1.312 1.00 89.94 87 SER A CA 1
ATOM 682 C C . SER A 1 87 ? -4.640 4.907 -0.980 1.00 89.94 87 SER A C 1
ATOM 684 O O . SER A 1 87 ? -4.918 5.130 0.191 1.00 89.94 87 SER A O 1
ATOM 686 N N . ILE A 1 88 ? -5.117 5.633 -1.995 1.00 85.69 88 ILE A N 1
ATOM 687 C CA . ILE A 1 88 ? -6.043 6.760 -1.809 1.00 85.69 88 ILE A CA 1
ATOM 688 C C . ILE A 1 88 ? -7.358 6.261 -1.203 1.00 85.69 88 ILE A C 1
ATOM 690 O O . ILE A 1 88 ? -7.847 6.841 -0.244 1.00 85.69 88 ILE A O 1
ATOM 694 N N . TYR A 1 89 ? -7.892 5.127 -1.677 1.00 85.38 89 TYR A N 1
ATOM 695 C CA . TYR A 1 89 ? -9.092 4.535 -1.080 1.00 85.38 89 TYR A CA 1
ATOM 696 C C . TYR A 1 89 ? -8.932 4.267 0.422 1.00 85.38 89 TYR A C 1
ATOM 698 O O . TYR A 1 89 ? -9.821 4.617 1.194 1.00 85.38 89 TYR A O 1
ATOM 706 N N . VAL A 1 90 ? -7.802 3.679 0.837 1.00 89.19 90 VAL A N 1
ATOM 707 C CA . VAL A 1 90 ? -7.488 3.451 2.258 1.00 89.19 90 VAL A CA 1
ATOM 708 C C . VAL A 1 90 ? -7.466 4.768 3.040 1.00 89.19 90 VAL A C 1
ATOM 710 O O . VAL A 1 90 ? -8.004 4.797 4.141 1.00 89.19 90 VAL A O 1
ATOM 713 N N . ASP A 1 91 ? -6.864 5.824 2.490 1.00 87.38 91 ASP A N 1
ATOM 714 C CA . ASP A 1 91 ? -6.765 7.143 3.133 1.00 87.38 91 ASP A CA 1
ATOM 715 C C . ASP A 1 91 ? -8.153 7.778 3.330 1.00 87.38 91 ASP A C 1
ATOM 717 O O . ASP A 1 91 ? -8.549 8.110 4.446 1.00 87.38 91 ASP A O 1
ATOM 721 N N . ASP A 1 92 ? -8.946 7.825 2.258 1.00 85.19 92 ASP A N 1
ATOM 722 C CA . ASP A 1 92 ? -10.276 8.440 2.247 1.00 85.19 92 ASP A CA 1
ATOM 723 C C . ASP A 1 92 ? -11.295 7.678 3.115 1.00 85.19 92 ASP A C 1
ATOM 725 O O . ASP A 1 92 ? -12.177 8.280 3.733 1.00 85.19 92 ASP A O 1
ATOM 729 N N . HIS A 1 93 ? -11.214 6.341 3.143 1.00 82.38 93 HIS A N 1
ATOM 730 C CA . HIS A 1 93 ? -12.238 5.478 3.752 1.00 82.38 93 HIS A CA 1
ATOM 731 C C . HIS A 1 93 ? -11.810 4.884 5.095 1.00 82.38 93 HIS A C 1
ATOM 733 O O . HIS A 1 93 ? -12.655 4.374 5.837 1.00 82.38 93 HIS A O 1
ATOM 739 N N . GLY A 1 94 ? -10.529 4.985 5.456 1.00 82.94 94 GLY A N 1
ATOM 740 C CA . GLY A 1 94 ? -9.999 4.415 6.692 1.00 82.94 94 GLY A CA 1
ATOM 741 C C . GLY A 1 94 ? -10.681 4.956 7.946 1.00 82.94 94 GLY A C 1
ATOM 742 O O . GLY A 1 94 ? -10.858 4.222 8.916 1.00 82.94 94 GLY A O 1
ATOM 743 N N . ALA A 1 95 ? -11.148 6.208 7.916 1.00 84.44 95 ALA A N 1
ATOM 744 C CA . ALA A 1 95 ? -11.864 6.811 9.039 1.00 84.44 95 ALA A CA 1
ATOM 745 C C . ALA A 1 95 ? -13.277 6.236 9.229 1.00 84.44 95 ALA A C 1
ATOM 747 O O . ALA A 1 95 ? -13.779 6.198 10.355 1.00 84.44 95 ALA A O 1
ATOM 748 N N . ALA A 1 96 ? -13.924 5.799 8.144 1.00 86.06 96 ALA A N 1
ATOM 749 C CA . ALA A 1 96 ? -15.259 5.210 8.181 1.00 86.06 96 ALA A CA 1
ATOM 750 C C . ALA A 1 96 ? -15.226 3.736 8.619 1.00 86.06 96 ALA A C 1
ATOM 752 O O . ALA A 1 96 ? -16.137 3.293 9.319 1.00 86.06 96 ALA A O 1
ATOM 753 N N . ASP A 1 97 ? -14.170 3.003 8.254 1.00 87.50 97 ASP A N 1
ATOM 754 C CA . ASP A 1 97 ? -13.954 1.612 8.662 1.00 87.50 97 ASP A CA 1
ATOM 755 C C . ASP A 1 97 ? -12.496 1.352 9.097 1.00 87.50 97 ASP A C 1
ATOM 757 O O . ASP A 1 97 ? -11.722 0.695 8.392 1.00 87.50 97 ASP A O 1
ATOM 761 N N . PRO A 1 98 ? -12.100 1.817 10.294 1.00 89.69 98 PRO A N 1
ATOM 762 C CA . PRO A 1 98 ? -10.745 1.610 10.795 1.00 89.69 98 PRO A CA 1
ATOM 763 C C . PRO A 1 98 ? -10.450 0.137 11.107 1.00 89.69 98 PRO A C 1
ATOM 765 O O . PRO A 1 98 ? -9.289 -0.268 11.115 1.00 89.69 98 PRO A O 1
ATOM 768 N N . VAL A 1 99 ? -11.470 -0.696 11.348 1.00 92.06 99 VAL A N 1
ATOM 769 C CA . VAL A 1 99 ? -11.272 -2.124 11.644 1.00 92.06 99 VAL A CA 1
ATOM 770 C C . VAL A 1 99 ? -10.723 -2.845 10.417 1.00 92.06 99 VAL A C 1
ATOM 772 O O . VAL A 1 99 ? -9.745 -3.588 10.535 1.00 92.06 99 VAL A O 1
ATOM 775 N N . SER A 1 100 ? -11.289 -2.583 9.235 1.00 91.62 100 SER A N 1
ATOM 776 C CA . SER A 1 100 ? -10.780 -3.150 7.981 1.00 91.62 100 SER A CA 1
ATOM 777 C C . SER A 1 100 ? -9.301 -2.819 7.747 1.00 91.62 100 SER A C 1
ATOM 779 O O . SER A 1 100 ? -8.525 -3.701 7.370 1.00 91.62 100 SER A O 1
ATOM 781 N N . VAL A 1 101 ? -8.892 -1.575 8.030 1.00 93.00 101 VAL A N 1
ATOM 782 C CA . VAL A 1 101 ? -7.508 -1.102 7.869 1.00 93.00 101 VAL A CA 1
ATOM 783 C C . VAL A 1 101 ? -6.582 -1.774 8.883 1.00 93.00 101 VAL A C 1
ATOM 785 O O . VAL A 1 101 ? -5.522 -2.282 8.511 1.00 93.00 101 VAL A O 1
ATOM 788 N N . GLY A 1 102 ? -6.990 -1.825 10.155 1.00 93.00 102 GLY A N 1
ATOM 789 C CA . GLY A 1 102 ? -6.195 -2.401 11.240 1.00 93.00 102 GLY A CA 1
ATOM 790 C C . GLY A 1 102 ? -5.961 -3.909 11.097 1.00 93.00 102 GLY A C 1
ATOM 791 O O . GLY A 1 102 ? -4.873 -4.402 11.398 1.00 93.00 102 GLY A O 1
ATOM 792 N N . GLU A 1 103 ? -6.943 -4.658 10.586 1.00 95.56 103 GLU A N 1
ATOM 793 C CA . GLU A 1 103 ? -6.814 -6.110 10.406 1.00 95.56 103 GLU A CA 1
ATOM 794 C C . GLU A 1 103 ? -6.068 -6.508 9.118 1.00 95.56 103 GLU A C 1
ATOM 796 O O . GLU A 1 103 ? -5.689 -7.679 8.970 1.00 95.56 103 GLU A O 1
ATOM 801 N N . PHE A 1 104 ? -5.812 -5.559 8.205 1.00 96.00 104 PHE A N 1
ATOM 802 C CA . PHE A 1 104 ? -5.217 -5.840 6.895 1.00 96.00 104 PHE A CA 1
ATOM 803 C C . PHE A 1 104 ? -3.888 -6.585 7.007 1.00 96.00 104 PHE A C 1
ATOM 805 O O . PHE A 1 104 ? -3.722 -7.660 6.430 1.00 96.00 104 PHE A O 1
ATOM 812 N N . SER A 1 105 ? -2.936 -6.038 7.768 1.00 94.50 105 SER A N 1
ATOM 813 C CA . SER A 1 105 ? -1.568 -6.566 7.841 1.00 94.50 105 SER A CA 1
ATOM 814 C C . SER A 1 105 ? -1.535 -7.987 8.398 1.00 94.50 105 SER A C 1
ATOM 816 O O . SER A 1 105 ? -0.840 -8.853 7.865 1.00 94.50 105 SER A O 1
ATOM 818 N N . GLN A 1 106 ? -2.336 -8.260 9.432 1.00 96.62 106 GLN A N 1
ATOM 819 C CA . GLN A 1 106 ? -2.440 -9.599 10.003 1.00 96.62 106 GLN A CA 1
ATOM 820 C C . GLN A 1 106 ? -3.086 -10.571 9.013 1.00 96.62 106 GLN A C 1
ATOM 822 O O . GLN A 1 106 ? -2.636 -11.708 8.885 1.00 96.62 106 GLN A O 1
ATOM 827 N N . ARG A 1 107 ? -4.152 -10.166 8.316 1.00 96.94 107 ARG A N 1
ATOM 828 C CA . ARG A 1 107 ? -4.782 -11.011 7.295 1.00 96.94 107 ARG A CA 1
ATOM 829 C C . ARG A 1 107 ? -3.851 -11.299 6.127 1.00 96.94 107 ARG A C 1
ATOM 831 O O . ARG A 1 107 ? -3.727 -12.461 5.760 1.00 96.94 107 ARG A O 1
ATOM 838 N N . PHE A 1 108 ? -3.169 -10.276 5.618 1.00 96.56 108 PHE A N 1
ATOM 839 C CA . PHE A 1 108 ? -2.205 -10.379 4.527 1.00 96.56 108 PHE A CA 1
ATOM 840 C C . PHE A 1 108 ? -1.085 -11.370 4.859 1.00 96.56 108 PHE A C 1
ATOM 842 O O . PHE A 1 108 ? -0.821 -12.284 4.086 1.00 96.56 108 PHE A O 1
ATOM 849 N N . ALA A 1 109 ? -0.489 -11.257 6.051 1.00 94.88 109 ALA A N 1
ATOM 850 C CA . ALA A 1 109 ? 0.573 -12.161 6.496 1.00 94.88 109 ALA A CA 1
ATOM 851 C C . ALA A 1 109 ? 0.121 -13.626 6.659 1.00 94.88 109 ALA A C 1
ATOM 853 O O . ALA A 1 109 ? 0.957 -14.524 6.656 1.00 94.88 109 ALA A O 1
ATOM 854 N N . ASN A 1 110 ? -1.184 -13.868 6.814 1.00 96.19 110 ASN A N 1
ATOM 855 C CA . ASN A 1 110 ? -1.768 -15.203 6.966 1.00 96.19 110 ASN A CA 1
ATOM 856 C C . ASN A 1 110 ? -2.509 -15.681 5.704 1.00 96.19 110 ASN A C 1
ATOM 858 O O . ASN A 1 110 ? -3.282 -16.632 5.796 1.00 96.19 110 ASN A O 1
ATOM 862 N N . ASP A 1 111 ? -2.327 -15.003 4.566 1.00 94.06 111 ASP A N 1
ATOM 863 C CA . ASP A 1 111 ? -3.003 -15.301 3.293 1.00 94.06 111 ASP A CA 1
ATOM 864 C C . ASP A 1 111 ? -4.536 -15.429 3.427 1.00 94.06 111 ASP A C 1
ATOM 866 O O . ASP A 1 111 ? -5.197 -16.281 2.834 1.00 94.06 111 ASP A O 1
ATOM 870 N N . ARG A 1 112 ? -5.127 -14.584 4.281 1.00 96.62 112 ARG A N 1
ATOM 871 C CA . ARG A 1 112 ? -6.578 -14.524 4.485 1.00 96.62 112 ARG A CA 1
ATOM 872 C C . ARG A 1 112 ? -7.184 -13.433 3.614 1.00 96.62 112 ARG A C 1
ATOM 874 O O . ARG A 1 112 ? -6.607 -12.354 3.479 1.00 96.62 112 ARG A O 1
ATOM 881 N N . LYS A 1 113 ? -8.405 -13.685 3.130 1.00 95.19 113 LYS A N 1
ATOM 882 C CA . LYS A 1 113 ? -9.238 -12.654 2.497 1.00 95.19 113 LYS A CA 1
ATOM 883 C C . LYS A 1 113 ? -9.394 -11.444 3.406 1.00 95.19 113 LYS A C 1
ATOM 885 O O . LYS A 1 113 ? -9.612 -11.601 4.614 1.00 95.19 113 LYS A O 1
ATOM 890 N N . GLN A 1 114 ? -9.295 -10.272 2.802 1.00 95.50 114 GLN A N 1
ATOM 891 C CA . GLN A 1 114 ? -9.502 -8.980 3.425 1.00 95.50 114 GLN A CA 1
ATOM 892 C C . GLN A 1 114 ? -10.988 -8.747 3.708 1.00 95.50 114 GLN A C 1
ATOM 894 O O . GLN A 1 114 ? -11.856 -9.500 3.266 1.00 95.50 114 GLN A O 1
ATOM 899 N N . LEU A 1 115 ? -11.279 -7.732 4.522 1.00 91.94 115 LEU A N 1
ATOM 900 C CA . LEU A 1 115 ? -12.661 -7.366 4.859 1.00 91.94 115 LEU A CA 1
ATOM 901 C C . LEU A 1 115 ? -13.343 -6.536 3.781 1.00 91.94 115 LEU A C 1
ATOM 903 O O . LEU A 1 115 ? -14.566 -6.447 3.771 1.00 91.94 115 LEU A O 1
ATOM 907 N N . ASP A 1 116 ? -12.549 -5.963 2.886 1.00 88.00 116 ASP A N 1
ATOM 908 C CA . ASP A 1 116 ? -12.994 -5.064 1.842 1.00 88.00 116 ASP A CA 1
ATOM 909 C C . ASP A 1 116 ? -12.471 -5.567 0.476 1.00 88.00 116 ASP A C 1
ATOM 911 O O . ASP A 1 116 ? -11.304 -5.970 0.375 1.00 88.00 116 ASP A O 1
ATOM 915 N N . PRO A 1 117 ? -13.297 -5.567 -0.587 1.00 86.00 117 PRO A N 1
ATOM 916 C CA . PRO A 1 117 ? -12.883 -6.024 -1.915 1.00 86.00 117 PRO A CA 1
ATOM 917 C C . PRO A 1 117 ? -11.731 -5.223 -2.547 1.00 86.00 117 PRO A C 1
ATOM 919 O O . PRO A 1 117 ? -10.915 -5.788 -3.278 1.00 86.00 117 PRO A O 1
ATOM 922 N N . VAL A 1 118 ? -11.626 -3.917 -2.283 1.00 87.00 118 VAL A N 1
ATOM 923 C CA . VAL A 1 118 ? -10.481 -3.090 -2.704 1.00 87.00 118 VAL A CA 1
ATOM 924 C C . VAL A 1 118 ? -9.235 -3.509 -1.936 1.00 87.00 118 VAL A C 1
ATOM 926 O O . VAL A 1 118 ? -8.140 -3.523 -2.496 1.00 87.00 118 VAL A O 1
ATOM 929 N N . PHE A 1 119 ? -9.375 -3.920 -0.676 1.00 91.19 119 PHE A N 1
ATOM 930 C CA . PHE A 1 119 ? -8.247 -4.441 0.093 1.00 91.19 119 PHE A CA 1
ATOM 931 C C . PHE A 1 119 ? -7.808 -5.817 -0.407 1.00 91.19 119 PHE A C 1
ATOM 933 O O . PHE A 1 119 ? -6.606 -6.064 -0.463 1.00 91.19 119 PHE A O 1
ATOM 940 N N . ASP A 1 120 ? -8.727 -6.683 -0.840 1.00 90.75 120 ASP A N 1
ATOM 941 C CA . ASP A 1 120 ? -8.374 -7.931 -1.534 1.00 90.75 120 ASP A CA 1
ATOM 942 C C . ASP A 1 120 ? -7.555 -7.638 -2.802 1.00 90.75 120 ASP A C 1
ATOM 944 O O . ASP A 1 120 ? -6.518 -8.259 -3.045 1.00 90.75 120 ASP A O 1
ATOM 948 N N . CYS A 1 121 ? -7.972 -6.630 -3.571 1.00 89.81 121 CYS A N 1
ATOM 949 C CA . CYS A 1 121 ? -7.236 -6.145 -4.736 1.00 89.81 121 CYS A CA 1
ATOM 950 C C . CYS A 1 121 ? -5.827 -5.670 -4.379 1.00 89.81 121 CYS A C 1
ATOM 952 O O . CYS A 1 121 ? -4.838 -6.033 -5.019 1.00 89.81 121 CYS A O 1
ATOM 954 N N . TYR A 1 122 ? -5.730 -4.880 -3.310 1.00 92.94 122 TYR A N 1
ATOM 955 C CA . TYR A 1 122 ? -4.466 -4.343 -2.843 1.00 92.94 122 TYR A CA 1
ATOM 956 C C . TYR A 1 122 ? -3.542 -5.468 -2.352 1.00 92.94 122 TYR A C 1
ATOM 958 O O . TYR A 1 122 ? -2.366 -5.505 -2.703 1.00 92.94 122 TYR A O 1
ATOM 966 N N . ALA A 1 123 ? -4.061 -6.439 -1.599 1.00 95.31 123 ALA A N 1
ATOM 967 C CA . ALA A 1 123 ? -3.307 -7.613 -1.171 1.00 95.31 123 ALA A CA 1
ATOM 968 C C . ALA A 1 123 ? -2.756 -8.403 -2.371 1.00 95.31 123 ALA A C 1
ATOM 970 O O . ALA A 1 123 ? -1.569 -8.737 -2.383 1.00 95.31 123 ALA A O 1
ATOM 971 N N . ALA A 1 124 ? -3.571 -8.622 -3.407 1.00 92.88 124 ALA A N 1
ATOM 972 C CA . ALA A 1 124 ? -3.143 -9.298 -4.629 1.00 92.88 124 ALA A CA 1
ATOM 973 C C . ALA A 1 124 ? -2.039 -8.527 -5.374 1.00 92.88 124 ALA A C 1
ATOM 975 O O . ALA A 1 124 ? -1.090 -9.136 -5.870 1.00 92.88 124 ALA A O 1
ATOM 976 N N . LEU A 1 125 ? -2.106 -7.192 -5.425 1.00 93.06 125 LEU A N 1
ATOM 977 C CA . LEU A 1 125 ? -1.018 -6.375 -5.973 1.00 93.06 125 LEU A CA 1
ATOM 978 C C . LEU A 1 125 ? 0.285 -6.590 -5.202 1.00 93.06 125 LEU A C 1
ATOM 980 O O . LEU A 1 125 ? 1.313 -6.891 -5.802 1.00 93.06 125 LEU A O 1
ATOM 984 N N . LEU A 1 126 ? 0.238 -6.496 -3.873 1.00 95.94 126 LEU A N 1
ATOM 985 C CA . LEU A 1 126 ? 1.423 -6.644 -3.027 1.00 95.94 126 LEU A CA 1
ATOM 986 C C . LEU A 1 126 ? 2.072 -8.027 -3.167 1.00 95.94 126 LEU A C 1
ATOM 988 O O . LEU A 1 126 ? 3.297 -8.121 -3.223 1.00 95.94 126 LEU A O 1
ATOM 992 N N . GLN A 1 127 ? 1.270 -9.090 -3.279 1.00 94.31 127 GLN A N 1
ATOM 993 C CA . GLN A 1 127 ? 1.769 -10.446 -3.542 1.00 94.31 127 GLN A CA 1
ATOM 994 C C . GLN A 1 127 ? 2.484 -10.548 -4.899 1.00 94.31 127 GLN A C 1
ATOM 996 O O . GLN A 1 127 ? 3.484 -11.254 -5.020 1.00 94.31 127 GLN A O 1
ATOM 1001 N N . ASN A 1 128 ? 2.020 -9.802 -5.904 1.00 91.94 128 ASN A N 1
ATOM 1002 C CA . ASN A 1 128 ? 2.579 -9.811 -7.255 1.00 91.94 128 ASN A CA 1
ATOM 1003 C C . ASN A 1 128 ? 3.743 -8.827 -7.465 1.00 91.94 128 ASN A C 1
ATOM 1005 O O . ASN A 1 128 ? 4.312 -8.786 -8.554 1.00 91.94 128 ASN A O 1
ATOM 1009 N N . ALA A 1 129 ? 4.159 -8.064 -6.448 1.00 93.12 129 ALA A N 1
ATOM 1010 C CA . ALA A 1 129 ? 5.235 -7.079 -6.584 1.00 93.12 129 ALA A CA 1
ATOM 1011 C C . ALA A 1 129 ? 6.553 -7.692 -7.107 1.00 93.12 129 ALA A C 1
ATOM 1013 O O . ALA A 1 129 ? 7.256 -7.088 -7.915 1.00 93.12 129 ALA A O 1
ATOM 1014 N N . GLN A 1 130 ? 6.887 -8.921 -6.704 1.00 93.12 130 GLN A N 1
ATOM 1015 C CA . GLN A 1 130 ? 8.117 -9.589 -7.154 1.00 93.12 130 GLN A CA 1
ATOM 1016 C C . GLN A 1 130 ? 8.115 -9.953 -8.649 1.00 93.12 130 GLN A C 1
ATOM 1018 O O . GLN A 1 130 ? 9.177 -10.233 -9.199 1.00 93.12 130 GLN A O 1
ATOM 1023 N N . ALA A 1 131 ? 6.956 -9.931 -9.318 1.00 93.38 131 ALA A N 1
ATOM 1024 C CA . ALA A 1 131 ? 6.877 -10.140 -10.762 1.00 93.38 131 ALA A CA 1
ATOM 1025 C C . ALA A 1 131 ? 7.400 -8.932 -11.561 1.00 93.38 131 ALA A C 1
ATOM 1027 O O . ALA A 1 131 ? 7.846 -9.097 -12.693 1.00 93.38 131 ALA A O 1
ATOM 1028 N N . LEU A 1 132 ? 7.370 -7.730 -10.971 1.00 90.94 132 LEU A N 1
ATOM 1029 C CA . LEU A 1 132 ? 7.734 -6.475 -11.642 1.00 90.94 132 LEU A CA 1
ATOM 1030 C C . LEU A 1 132 ? 9.011 -5.845 -11.091 1.00 90.94 132 LEU A C 1
ATOM 1032 O O . LEU A 1 132 ? 9.738 -5.183 -11.829 1.00 90.94 132 LEU A O 1
ATOM 1036 N N . TRP A 1 133 ? 9.313 -6.066 -9.810 1.00 91.88 133 TRP A N 1
ATOM 1037 C CA . TRP A 1 133 ? 10.481 -5.486 -9.153 1.00 91.88 133 TRP A CA 1
ATOM 1038 C C . TRP A 1 133 ? 11.448 -6.550 -8.633 1.00 91.88 133 TRP A C 1
ATOM 1040 O O . TRP A 1 133 ? 11.018 -7.599 -8.150 1.00 91.88 133 TRP A O 1
ATOM 1050 N N . PRO A 1 134 ? 12.766 -6.258 -8.617 1.00 94.62 134 PRO A N 1
ATOM 1051 C CA . PRO A 1 134 ? 13.732 -7.068 -7.884 1.00 94.62 134 PRO A CA 1
ATOM 1052 C C . PRO A 1 134 ? 13.321 -7.237 -6.418 1.00 94.62 134 PRO A C 1
ATOM 1054 O O . PRO A 1 134 ? 12.747 -6.324 -5.824 1.00 94.62 134 PRO A O 1
ATOM 1057 N N . ALA A 1 135 ? 13.690 -8.365 -5.807 1.00 93.69 135 ALA A N 1
ATOM 1058 C CA . ALA A 1 135 ? 13.234 -8.756 -4.469 1.00 93.69 135 ALA A CA 1
ATOM 1059 C C . ALA A 1 135 ? 13.366 -7.651 -3.403 1.00 93.69 135 ALA A C 1
ATOM 1061 O O . ALA A 1 135 ? 12.444 -7.433 -2.623 1.00 93.69 135 ALA A O 1
ATOM 1062 N N . VAL A 1 136 ? 14.479 -6.909 -3.391 1.00 95.81 136 VAL A N 1
ATOM 1063 C CA . VAL A 1 136 ? 14.689 -5.803 -2.438 1.00 95.81 136 VAL A CA 1
ATOM 1064 C C . VAL A 1 136 ? 13.654 -4.689 -2.627 1.00 95.81 136 VAL A C 1
ATOM 1066 O O . VAL A 1 136 ? 13.084 -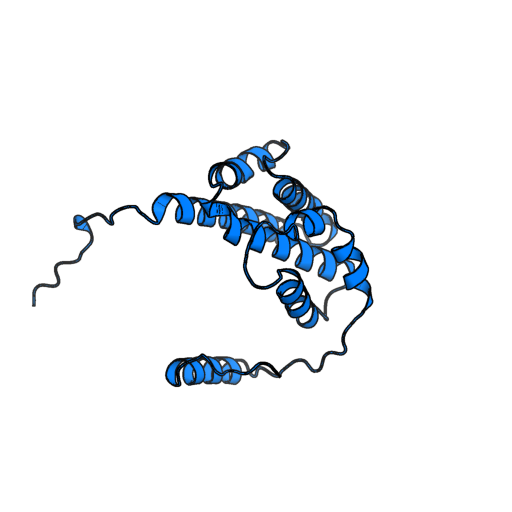4.211 -1.649 1.00 95.81 136 VAL A O 1
ATOM 1069 N N . ALA A 1 137 ? 13.379 -4.300 -3.873 1.00 92.75 137 ALA A N 1
ATOM 1070 C CA . ALA A 1 137 ? 12.408 -3.258 -4.190 1.00 92.75 137 ALA A CA 1
ATOM 1071 C C . ALA A 1 137 ? 10.968 -3.735 -3.948 1.00 92.75 137 ALA A C 1
ATOM 1073 O O . ALA A 1 137 ? 10.186 -3.012 -3.337 1.00 92.75 137 ALA A O 1
ATOM 1074 N N . ALA A 1 138 ? 10.637 -4.972 -4.329 1.00 95.06 138 ALA A N 1
ATOM 1075 C CA . ALA A 1 138 ? 9.336 -5.568 -4.036 1.00 95.06 138 ALA A CA 1
ATOM 1076 C C . ALA A 1 138 ? 9.063 -5.616 -2.521 1.00 95.06 138 ALA A C 1
ATOM 1078 O O . ALA A 1 138 ? 8.003 -5.192 -2.067 1.00 95.06 138 ALA A O 1
ATOM 1079 N N . ASN A 1 139 ? 10.046 -6.041 -1.722 1.00 95.88 139 ASN A N 1
ATOM 1080 C CA . ASN A 1 139 ? 9.929 -6.057 -0.263 1.00 95.88 139 ASN A CA 1
ATOM 1081 C C . ASN A 1 139 ? 9.746 -4.649 0.318 1.00 95.88 139 ASN A C 1
ATOM 1083 O O . ASN A 1 139 ? 8.963 -4.474 1.251 1.00 95.88 139 ASN A O 1
ATOM 1087 N N . ALA A 1 140 ? 10.438 -3.645 -0.231 1.00 96.38 140 ALA A N 1
ATOM 1088 C CA . ALA A 1 140 ? 10.265 -2.256 0.181 1.00 96.38 140 ALA A CA 1
ATOM 1089 C C . ALA A 1 140 ? 8.845 -1.744 -0.113 1.00 96.38 140 ALA A C 1
ATOM 1091 O O . ALA A 1 140 ? 8.240 -1.127 0.758 1.00 96.38 140 ALA A O 1
ATOM 1092 N N . ILE A 1 141 ? 8.290 -2.057 -1.290 1.00 95.69 141 ILE A N 1
ATOM 1093 C CA . ILE A 1 141 ? 6.912 -1.703 -1.670 1.00 95.69 141 ILE A CA 1
ATOM 1094 C C . ILE A 1 141 ? 5.904 -2.342 -0.709 1.00 95.69 141 ILE A C 1
ATOM 1096 O O . ILE A 1 141 ? 5.059 -1.644 -0.151 1.00 95.69 141 ILE A O 1
ATOM 1100 N N . VAL A 1 142 ? 6.010 -3.655 -0.470 1.00 96.56 142 VAL A N 1
ATOM 1101 C CA . VAL A 1 142 ? 5.103 -4.373 0.442 1.00 96.56 142 VAL A CA 1
ATOM 1102 C C . VAL A 1 142 ? 5.181 -3.789 1.845 1.00 96.56 142 VAL A C 1
ATOM 1104 O O . VAL A 1 142 ? 4.153 -3.485 2.445 1.00 96.56 142 VAL A O 1
ATOM 1107 N N . ARG A 1 143 ? 6.394 -3.576 2.361 1.00 96.50 143 ARG A N 1
ATOM 1108 C CA . ARG A 1 143 ? 6.595 -3.007 3.692 1.00 96.50 143 ARG A CA 1
ATOM 1109 C C . ARG A 1 143 ? 5.998 -1.605 3.807 1.00 96.50 143 ARG A C 1
ATOM 1111 O O . ARG A 1 143 ? 5.257 -1.359 4.754 1.00 96.50 143 ARG A O 1
ATOM 1118 N N . ALA A 1 144 ? 6.261 -0.726 2.841 1.00 96.19 144 ALA A N 1
ATOM 1119 C CA . ALA A 1 144 ? 5.710 0.626 2.827 1.00 96.19 144 ALA A CA 1
ATOM 1120 C C . ALA A 1 144 ? 4.173 0.613 2.820 1.00 96.19 144 ALA A C 1
ATOM 1122 O O . ALA A 1 144 ? 3.547 1.371 3.555 1.00 96.19 144 ALA A O 1
ATOM 1123 N N . ALA A 1 145 ? 3.551 -0.295 2.064 1.00 95.88 145 ALA A N 1
ATOM 1124 C CA . ALA A 1 145 ? 2.097 -0.428 2.021 1.00 95.88 145 ALA A CA 1
ATOM 1125 C C . ALA A 1 145 ? 1.477 -0.924 3.341 1.00 95.88 145 ALA A C 1
ATOM 1127 O O . ALA A 1 145 ? 0.319 -0.609 3.627 1.00 95.88 145 ALA A O 1
ATOM 1128 N N . LEU A 1 146 ? 2.204 -1.723 4.130 1.00 96.31 146 LEU A N 1
ATOM 1129 C CA . LEU A 1 146 ? 1.769 -2.173 5.460 1.00 96.31 146 LEU A CA 1
ATOM 1130 C C . LEU A 1 146 ? 1.973 -1.078 6.520 1.00 96.31 146 LEU A C 1
ATOM 1132 O O . LEU A 1 146 ? 1.107 -0.867 7.372 1.00 96.31 146 LEU A O 1
ATOM 1136 N N . GLU A 1 147 ? 3.096 -0.359 6.450 1.00 95.50 147 GLU A N 1
ATOM 1137 C CA . GLU A 1 147 ? 3.384 0.790 7.316 1.00 95.50 147 GLU A CA 1
ATOM 1138 C C . GLU A 1 147 ? 2.368 1.917 7.087 1.00 95.50 147 GLU A C 1
ATOM 1140 O O . GLU A 1 147 ? 1.813 2.436 8.052 1.00 95.50 147 GLU A O 1
ATOM 1145 N N . PHE A 1 148 ? 2.038 2.220 5.828 1.00 95.06 148 PHE A N 1
ATOM 1146 C CA . PHE A 1 148 ? 1.007 3.194 5.465 1.00 95.06 148 PHE A CA 1
ATOM 1147 C C . PHE A 1 148 ? -0.347 2.876 6.115 1.00 95.06 148 PHE A C 1
ATOM 1149 O O . PHE A 1 148 ? -0.917 3.725 6.791 1.00 95.06 148 PHE A O 1
ATOM 1156 N N . LYS A 1 149 ? -0.832 1.633 6.011 1.00 93.88 149 LYS A N 1
ATOM 1157 C CA . LYS A 1 149 ? -2.100 1.223 6.646 1.00 93.88 149 LYS A CA 1
ATOM 1158 C C . LYS A 1 149 ? -2.057 1.342 8.166 1.00 93.88 149 LYS A C 1
ATOM 1160 O O . LYS A 1 149 ? -3.034 1.744 8.787 1.00 93.88 149 LYS A O 1
ATOM 1165 N N . THR A 1 150 ? -0.914 1.018 8.765 1.00 91.62 150 THR A N 1
ATOM 1166 C CA . THR A 1 150 ? -0.712 1.191 10.208 1.00 91.62 150 THR A CA 1
ATOM 1167 C C . THR A 1 150 ? -0.813 2.667 10.594 1.00 91.62 150 THR A C 1
ATOM 1169 O O . THR A 1 150 ? -1.470 2.991 11.580 1.00 91.62 150 THR A O 1
ATOM 1172 N N . ALA A 1 151 ? -0.217 3.564 9.804 1.00 93.06 151 ALA A N 1
ATOM 1173 C CA . ALA A 1 151 ? -0.308 5.004 10.021 1.00 93.06 151 ALA A CA 1
ATOM 1174 C C . ALA A 1 151 ? -1.750 5.516 9.881 1.00 93.06 151 ALA A C 1
ATOM 1176 O O . ALA A 1 151 ? -2.232 6.177 10.797 1.00 93.06 151 ALA A O 1
ATOM 1177 N N . VAL A 1 152 ? -2.463 5.129 8.816 1.00 92.25 152 VAL A N 1
ATOM 1178 C CA . VAL A 1 152 ? -3.879 5.489 8.608 1.00 92.25 152 VAL A CA 1
ATOM 1179 C C . VAL A 1 152 ? -4.743 4.995 9.768 1.00 92.25 152 VAL A C 1
ATOM 1181 O O . VAL A 1 152 ? -5.545 5.750 10.309 1.00 92.25 152 VAL A O 1
ATOM 1184 N N . TYR A 1 153 ? -4.549 3.756 10.230 1.00 93.50 153 TYR A N 1
ATOM 1185 C CA . TYR A 1 153 ? -5.267 3.238 11.397 1.00 93.50 153 TYR A CA 1
ATOM 1186 C C . TYR A 1 153 ? -5.026 4.087 12.652 1.00 93.50 153 TYR A C 1
ATOM 1188 O O . TYR A 1 153 ? -5.967 4.416 13.380 1.00 93.50 153 TYR A O 1
ATOM 1196 N N . VAL A 1 154 ? -3.769 4.457 12.915 1.00 91.81 154 VAL A N 1
ATOM 1197 C CA . VAL A 1 154 ? -3.420 5.332 14.041 1.00 91.81 154 VAL A CA 1
ATOM 1198 C C . VAL A 1 154 ? -4.089 6.692 13.879 1.00 91.81 154 VAL A C 1
ATOM 1200 O O . VAL A 1 154 ? -4.726 7.154 14.819 1.00 91.81 154 VAL A O 1
ATOM 1203 N N . G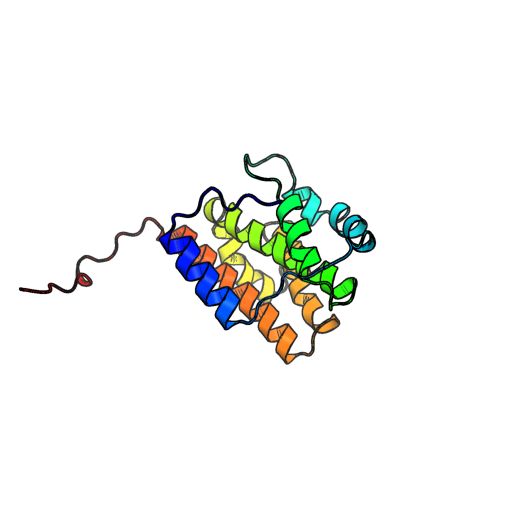LU A 1 155 ? -4.026 7.321 12.711 1.00 89.75 155 GLU A N 1
ATOM 1204 C CA . GLU A 1 155 ? -4.689 8.603 12.454 1.00 89.75 155 GLU A CA 1
ATOM 1205 C C . GLU A 1 155 ? -6.199 8.528 12.731 1.00 89.75 155 GLU A C 1
ATOM 1207 O O . GLU A 1 155 ? -6.738 9.319 13.512 1.00 89.75 155 GLU A O 1
ATOM 1212 N N . CYS A 1 156 ? -6.863 7.498 12.204 1.00 87.69 156 CYS A N 1
ATOM 1213 C CA . CYS A 1 156 ? -8.301 7.293 12.356 1.00 87.69 156 CYS A CA 1
ATOM 1214 C C . CYS A 1 156 ? -8.722 7.037 13.810 1.00 87.69 156 CYS A C 1
ATOM 1216 O O . CYS A 1 156 ? -9.796 7.466 14.237 1.00 87.69 156 CYS A O 1
ATOM 1218 N N . THR A 1 157 ? -7.888 6.348 14.592 1.00 88.19 157 THR A N 1
ATOM 1219 C CA . THR A 1 157 ? -8.208 5.972 15.980 1.00 88.19 157 THR A CA 1
ATOM 1220 C C . THR A 1 157 ? -7.723 6.982 17.015 1.00 88.19 157 THR A C 1
ATOM 1222 O O . THR A 1 157 ? -8.250 7.013 18.129 1.00 88.19 157 THR A O 1
ATOM 1225 N N . THR A 1 158 ? -6.763 7.840 16.661 1.00 86.69 158 THR A N 1
ATOM 1226 C CA . THR A 1 158 ? -6.137 8.788 17.595 1.00 86.69 158 THR A CA 1
ATOM 1227 C C . THR A 1 158 ? -6.467 10.252 17.322 1.00 86.69 158 THR A C 1
ATOM 1229 O O . THR A 1 158 ? -6.231 11.082 18.196 1.00 86.69 158 THR A O 1
ATOM 1232 N N . GLY A 1 159 ? -7.106 10.591 16.194 1.00 76.38 159 GLY A N 1
ATOM 1233 C CA . GLY A 1 159 ? -7.421 11.979 15.819 1.00 76.38 159 GLY A CA 1
ATOM 1234 C C . GLY A 1 159 ? -8.279 12.772 16.822 1.00 76.38 159 GLY A C 1
ATOM 1235 O O . GLY A 1 159 ? -8.348 13.996 16.745 1.00 76.38 159 GLY A O 1
ATOM 1236 N N . LYS A 1 160 ? -8.921 12.102 17.790 1.00 74.00 160 LYS A N 1
ATOM 1237 C CA . LYS A 1 160 ? -9.696 12.728 18.883 1.00 74.00 160 LYS A CA 1
ATOM 1238 C C . LYS A 1 160 ? -9.084 12.529 20.273 1.00 74.00 160 LYS A C 1
ATOM 1240 O O . LYS A 1 160 ? -9.700 12.908 21.268 1.00 74.00 160 LYS A O 1
ATOM 1245 N N . MET A 1 161 ? -7.911 11.906 20.373 1.00 79.94 161 MET A N 1
ATOM 1246 C CA . MET A 1 161 ? -7.254 11.693 21.659 1.00 79.94 161 MET A CA 1
ATOM 1247 C C . MET A 1 161 ? -6.694 13.014 22.185 1.00 79.94 161 MET A C 1
ATOM 1249 O O . MET A 1 161 ? -5.988 13.736 21.484 1.00 79.94 161 MET A O 1
ATOM 1253 N N . ALA A 1 162 ? -7.000 13.326 23.443 1.00 72.81 162 ALA A N 1
ATOM 1254 C CA . ALA A 1 162 ? -6.396 14.464 24.116 1.00 72.81 162 ALA A CA 1
ATOM 1255 C C . ALA A 1 162 ? -4.890 14.212 24.279 1.00 72.81 162 ALA A C 1
ATOM 1257 O O . ALA A 1 162 ? -4.481 13.197 24.848 1.00 72.81 162 ALA A O 1
ATOM 1258 N N . VAL A 1 163 ? -4.064 15.144 23.800 1.00 70.69 163 VAL A N 1
ATOM 1259 C CA . VAL A 1 163 ? -2.629 15.136 24.096 1.00 70.69 163 VAL A CA 1
ATOM 1260 C C . VAL A 1 163 ? -2.469 15.294 25.607 1.00 70.69 163 VAL A C 1
ATOM 1262 O O . VAL A 1 163 ? -3.073 16.186 26.206 1.00 70.69 163 VAL A O 1
ATOM 1265 N N . SER A 1 164 ? -1.684 14.416 26.236 1.00 63.34 164 SER A N 1
ATOM 1266 C CA . SER A 1 164 ? -1.459 14.483 27.682 1.00 63.34 164 SER A CA 1
ATOM 1267 C C . SER A 1 164 ? -0.929 15.874 28.076 1.00 63.34 164 SER A C 1
ATOM 1269 O O . SER A 1 164 ? 0.061 16.325 27.487 1.00 63.34 164 SER A O 1
ATOM 1271 N N . PRO A 1 165 ? -1.504 16.537 29.100 1.00 62.78 165 PRO A N 1
ATOM 1272 C CA . PRO A 1 165 ? -1.052 17.852 29.566 1.00 62.78 165 PRO A CA 1
ATOM 1273 C C . PRO A 1 165 ? 0.422 17.885 29.993 1.00 62.78 165 PRO A C 1
ATOM 1275 O O . PRO A 1 165 ? 1.039 18.944 30.021 1.00 62.78 165 PRO A O 1
ATOM 1278 N N . SER A 1 166 ? 1.003 16.723 30.304 1.00 66.56 166 SER A N 1
ATOM 1279 C CA . SER A 1 166 ? 2.386 16.563 30.761 1.00 66.56 166 SER A CA 1
ATOM 1280 C C . SER A 1 166 ? 3.460 16.815 29.692 1.00 66.56 166 SER A C 1
ATOM 1282 O O . SER A 1 166 ? 4.640 16.712 30.013 1.00 66.56 166 SER A O 1
ATOM 1284 N N . ILE A 1 167 ? 3.086 17.095 28.435 1.00 58.91 167 ILE A N 1
ATOM 1285 C CA . ILE A 1 167 ? 4.032 17.309 27.320 1.00 58.91 167 ILE A CA 1
ATOM 1286 C C . ILE A 1 167 ? 4.145 18.783 26.908 1.00 58.91 167 ILE A C 1
ATOM 1288 O O . ILE A 1 167 ? 5.042 19.115 26.143 1.00 58.91 167 ILE A O 1
ATOM 1292 N N . ILE A 1 168 ? 3.323 19.699 27.435 1.00 58.66 168 ILE A N 1
ATOM 1293 C CA . ILE A 1 168 ? 3.545 21.134 27.194 1.00 58.66 168 ILE A CA 1
ATOM 1294 C C . ILE A 1 168 ? 4.812 21.522 27.968 1.00 58.66 168 ILE A C 1
ATOM 1296 O O . ILE A 1 168 ? 4.768 21.536 29.201 1.00 58.66 168 ILE A O 1
ATOM 1300 N N . PRO A 1 169 ? 5.950 21.821 27.309 1.00 57.00 169 PRO A N 1
ATOM 1301 C CA . PRO A 1 169 ? 7.103 22.331 28.020 1.00 57.00 169 PRO A CA 1
ATOM 1302 C C . PRO A 1 169 ? 6.677 23.693 28.547 1.00 57.00 169 PRO A C 1
ATOM 1304 O O . PRO A 1 169 ? 6.391 24.606 27.770 1.00 57.00 169 PRO A O 1
ATOM 1307 N N . THR A 1 170 ? 6.581 23.822 29.865 1.00 52.59 170 THR A N 1
ATOM 1308 C CA . THR A 1 170 ? 6.428 25.115 30.519 1.00 52.59 170 THR A CA 1
ATOM 1309 C C . THR A 1 170 ? 7.705 25.898 30.236 1.00 52.59 170 THR A C 1
ATOM 1311 O O . THR A 1 170 ? 8.676 25.822 30.985 1.00 52.59 170 THR A O 1
ATOM 1314 N N . ILE A 1 171 ? 7.752 26.603 29.106 1.00 56.56 171 ILE A N 1
ATOM 1315 C CA . ILE A 1 171 ? 8.771 27.614 28.861 1.00 56.56 171 ILE A CA 1
ATOM 1316 C C . ILE A 1 171 ? 8.398 28.765 29.794 1.00 56.56 171 ILE A C 1
ATOM 1318 O O . ILE A 1 171 ? 7.581 29.618 29.453 1.00 56.56 171 ILE A O 1
ATOM 1322 N N . SER A 1 172 ? 8.916 28.718 31.023 1.00 48.28 172 SER A N 1
ATOM 1323 C CA . SER A 1 172 ? 8.892 29.874 31.911 1.00 48.28 172 SER A CA 1
ATOM 1324 C C . SER A 1 172 ? 9.780 30.941 31.282 1.00 48.28 172 SER A C 1
ATOM 1326 O O . SER A 1 172 ? 10.955 30.680 31.018 1.00 48.28 172 SER A O 1
ATOM 1328 N N . ALA A 1 173 ? 9.176 32.095 31.002 1.00 52.59 173 ALA A N 1
ATOM 1329 C CA . ALA A 1 173 ? 9.872 33.333 30.672 1.00 52.59 173 ALA A CA 1
ATOM 1330 C C . ALA A 1 173 ? 10.688 33.847 31.867 1.00 52.59 173 ALA A C 1
ATOM 1332 O O . ALA A 1 173 ? 10.338 33.479 33.017 1.00 52.59 173 ALA A O 1
#